Protein AF-A0A5U3Y7V4-F1 (afdb_monomer)

Structure (mmCIF, N/CA/C/O backbone):
data_AF-A0A5U3Y7V4-F1
#
_entry.id   AF-A0A5U3Y7V4-F1
#
loop_
_atom_site.group_PDB
_atom_site.id
_atom_site.type_symbol
_atom_site.label_atom_id
_atom_site.label_alt_id
_atom_site.label_comp_id
_atom_site.label_asym_id
_atom_site.label_entity_id
_atom_site.label_seq_id
_atom_site.pdbx_PDB_ins_code
_atom_site.Cartn_x
_atom_site.Cartn_y
_atom_site.Cartn_z
_atom_site.occupancy
_atom_site.B_iso_or_equiv
_atom_site.auth_seq_id
_atom_site.auth_comp_id
_atom_site.auth_asym_id
_atom_site.auth_atom_id
_atom_site.pdbx_PDB_model_num
ATOM 1 N N . SER A 1 1 ? 31.898 0.279 -16.547 1.00 48.22 1 SER A N 1
ATOM 2 C CA . SER A 1 1 ? 30.807 -0.092 -17.467 1.00 48.22 1 SER A CA 1
ATOM 3 C C . SER A 1 1 ? 29.599 0.801 -17.233 1.00 48.22 1 SER A C 1
ATOM 5 O O . SER A 1 1 ? 28.934 0.655 -16.213 1.00 48.22 1 SER A O 1
ATOM 7 N N . GLU A 1 2 ? 29.341 1.759 -18.129 1.00 48.69 2 GLU A N 1
ATOM 8 C CA . GLU A 1 2 ? 28.225 2.723 -18.023 1.00 48.69 2 GLU A CA 1
ATOM 9 C C . GLU A 1 2 ? 26.847 2.046 -17.962 1.00 48.69 2 GLU A C 1
ATOM 11 O O . GLU A 1 2 ? 25.975 2.503 -17.229 1.00 48.69 2 GLU A O 1
ATOM 16 N N . VAL A 1 3 ? 26.712 0.878 -18.596 1.00 52.78 3 VAL A N 1
ATOM 17 C CA . VAL A 1 3 ? 25.507 0.028 -18.604 1.00 52.78 3 VAL A CA 1
ATOM 18 C C . VAL A 1 3 ? 24.982 -0.295 -17.193 1.00 52.78 3 VAL A C 1
ATOM 20 O O . VAL A 1 3 ? 23.774 -0.367 -16.977 1.00 52.78 3 VAL A O 1
ATOM 23 N N . TYR A 1 4 ? 25.870 -0.437 -16.201 1.00 48.66 4 TYR A N 1
ATOM 24 C CA . TYR A 1 4 ? 25.477 -0.760 -14.823 1.00 48.66 4 TYR A CA 1
ATOM 25 C C . TYR A 1 4 ? 24.806 0.427 -14.108 1.00 48.66 4 TYR A C 1
ATOM 27 O O . TYR A 1 4 ? 23.881 0.243 -13.318 1.00 48.66 4 TYR A O 1
ATOM 35 N N . LYS A 1 5 ? 25.226 1.663 -14.416 1.00 52.75 5 LYS A N 1
ATOM 36 C CA . LYS A 1 5 ? 24.602 2.878 -13.866 1.00 52.75 5 LYS A CA 1
ATOM 37 C C . LYS A 1 5 ? 23.241 3.142 -14.516 1.00 52.75 5 LYS A C 1
ATOM 39 O O . LYS A 1 5 ? 22.302 3.497 -13.811 1.00 52.75 5 LYS A O 1
ATOM 44 N N . SER A 1 6 ? 23.108 2.893 -15.820 1.00 54.31 6 SER A N 1
ATOM 45 C CA . SER A 1 6 ? 21.848 3.052 -16.564 1.00 54.31 6 SER A CA 1
ATOM 46 C C . SER A 1 6 ? 20.745 2.118 -16.051 1.00 54.31 6 SER A C 1
ATOM 48 O O . SER A 1 6 ? 19.603 2.537 -15.870 1.00 54.31 6 SER A O 1
ATOM 50 N N . LEU A 1 7 ? 21.092 0.858 -15.756 1.00 53.44 7 LEU A N 1
ATOM 51 C CA . LEU A 1 7 ? 20.163 -0.121 -15.181 1.00 53.44 7 LEU A CA 1
ATOM 52 C C . LEU A 1 7 ? 19.714 0.269 -13.764 1.00 53.44 7 LEU A C 1
ATOM 54 O O . LEU A 1 7 ? 18.544 0.095 -13.433 1.00 53.44 7 LEU A O 1
ATOM 58 N N . SER A 1 8 ? 20.614 0.843 -12.960 1.00 58.62 8 SER A N 1
ATOM 59 C CA . SER A 1 8 ? 20.317 1.323 -11.604 1.00 58.62 8 SER A CA 1
ATOM 60 C C . SER A 1 8 ? 19.304 2.478 -11.596 1.00 58.62 8 SER A C 1
ATOM 62 O O . SER A 1 8 ? 18.341 2.447 -10.830 1.00 58.62 8 SER A O 1
ATOM 64 N N . ILE A 1 9 ? 19.452 3.452 -12.504 1.00 59.22 9 ILE A N 1
ATOM 65 C CA . ILE A 1 9 ? 18.522 4.591 -12.625 1.00 59.22 9 ILE A CA 1
ATOM 66 C C . ILE A 1 9 ? 17.140 4.109 -13.081 1.00 59.22 9 ILE A C 1
ATOM 68 O O . ILE A 1 9 ? 16.137 4.414 -12.440 1.00 59.22 9 ILE A O 1
ATOM 72 N N . A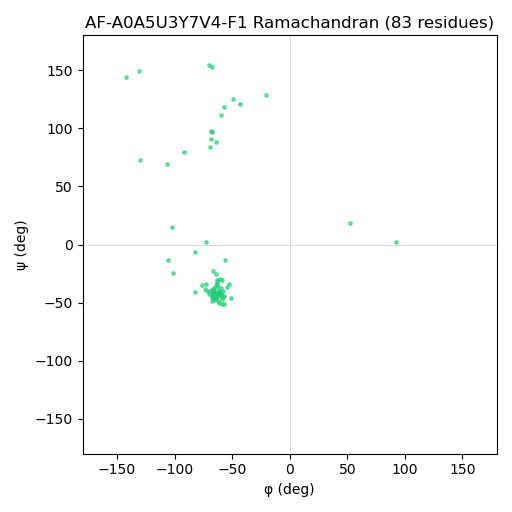LA A 1 10 ? 17.081 3.265 -14.115 1.00 59.53 10 ALA A N 1
ATOM 73 C CA . ALA A 1 10 ? 15.818 2.709 -14.601 1.00 59.53 10 ALA A CA 1
ATOM 74 C C . ALA A 1 10 ? 15.115 1.825 -13.550 1.00 59.53 10 ALA A C 1
ATOM 76 O O . ALA A 1 10 ? 13.885 1.762 -13.49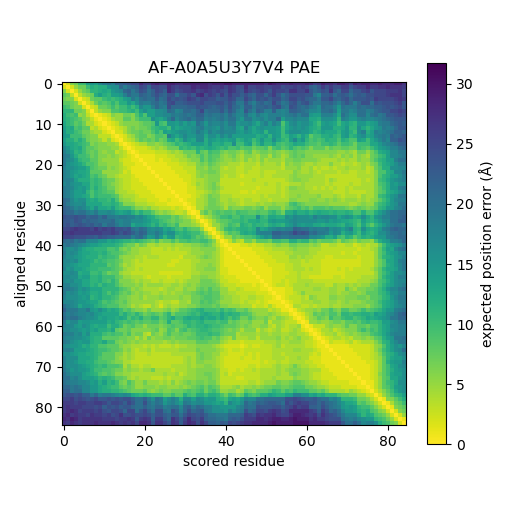6 1.00 59.53 10 ALA A O 1
ATOM 77 N N . GLN A 1 11 ? 15.872 1.134 -12.693 1.00 56.47 11 GLN A N 1
ATOM 78 C CA . GLN A 1 11 ? 15.319 0.413 -11.548 1.00 56.47 11 GLN A CA 1
ATOM 79 C C . GLN A 1 11 ? 14.750 1.389 -10.515 1.00 56.47 11 GLN A C 1
ATOM 81 O O . GLN A 1 11 ? 13.603 1.221 -10.101 1.00 56.47 11 GLN A O 1
ATOM 86 N N . GLN A 1 12 ? 15.497 2.429 -10.137 1.00 59.19 12 GLN A N 1
ATOM 87 C CA . GLN A 1 12 ? 15.039 3.463 -9.205 1.00 59.19 12 GLN A CA 1
ATOM 88 C C . GLN A 1 12 ? 13.755 4.149 -9.677 1.00 59.19 12 GLN A C 1
ATOM 90 O O . GLN A 1 12 ? 12.818 4.283 -8.890 1.00 59.19 12 GLN A O 1
ATOM 95 N N . GLU A 1 13 ? 13.676 4.506 -10.956 1.00 60.69 13 GLU A N 1
ATOM 96 C CA . GLU A 1 13 ? 12.488 5.108 -11.560 1.00 60.69 13 GLU A CA 1
ATOM 97 C C . GLU A 1 13 ? 11.291 4.159 -11.504 1.00 60.69 13 GLU A C 1
ATOM 99 O O . GLU A 1 13 ? 10.238 4.532 -10.993 1.00 60.69 13 GLU A O 1
ATOM 104 N N . ARG A 1 14 ? 11.456 2.888 -11.902 1.00 60.34 14 ARG A N 1
ATOM 105 C CA . ARG A 1 14 ? 10.383 1.879 -11.791 1.00 60.34 14 ARG A CA 1
ATOM 106 C C . ARG A 1 14 ? 9.934 1.671 -10.345 1.00 60.34 14 ARG A C 1
ATOM 108 O O . ARG A 1 14 ? 8.745 1.468 -10.090 1.00 60.34 14 ARG A O 1
ATOM 115 N N . HIS A 1 15 ? 10.862 1.702 -9.390 1.00 60.91 15 HIS A N 1
ATOM 116 C CA . HIS A 1 15 ? 10.542 1.619 -7.966 1.00 60.91 15 HIS A CA 1
ATOM 117 C C . HIS A 1 15 ? 9.784 2.863 -7.480 1.00 60.91 15 HIS A C 1
ATOM 119 O O . HIS A 1 15 ? 8.838 2.722 -6.701 1.00 60.91 15 HIS A O 1
ATOM 125 N N . ALA A 1 16 ? 10.141 4.056 -7.959 1.00 66.25 16 ALA A N 1
ATOM 126 C CA . ALA A 1 16 ? 9.440 5.300 -7.658 1.00 66.25 16 ALA A CA 1
ATOM 127 C C . ALA A 1 16 ? 8.023 5.317 -8.253 1.00 66.25 16 ALA A C 1
ATOM 129 O O . ALA A 1 16 ? 7.072 5.645 -7.547 1.00 66.25 16 ALA A O 1
ATOM 130 N N . THR A 1 17 ? 7.840 4.863 -9.497 1.00 71.19 17 THR A N 1
ATOM 131 C CA . THR A 1 17 ? 6.520 4.778 -10.144 1.00 71.19 17 THR A CA 1
ATOM 132 C C . THR A 1 17 ? 5.560 3.887 -9.358 1.00 71.19 17 THR A C 1
ATOM 134 O O . THR A 1 17 ? 4.433 4.291 -9.076 1.00 71.19 17 THR A O 1
ATOM 137 N N . LYS A 1 18 ? 6.014 2.699 -8.932 1.00 74.94 18 LYS A N 1
ATOM 138 C CA . LYS A 1 18 ? 5.197 1.770 -8.131 1.00 74.94 18 LYS A CA 1
ATOM 139 C C . LYS A 1 18 ? 4.802 2.368 -6.780 1.00 74.94 18 LYS A C 1
ATOM 141 O O . LYS A 1 18 ? 3.665 2.206 -6.344 1.00 74.94 18 LYS A O 1
ATOM 146 N N . ARG A 1 19 ? 5.729 3.076 -6.125 1.00 77.12 19 ARG A N 1
ATOM 147 C CA . ARG A 1 19 ? 5.466 3.778 -4.860 1.00 77.12 19 ARG A CA 1
ATOM 148 C C . ARG A 1 19 ? 4.451 4.899 -5.028 1.00 77.12 19 ARG A C 1
ATOM 150 O O . ARG A 1 19 ? 3.535 4.991 -4.219 1.00 77.12 19 ARG A O 1
ATOM 157 N N . ASN A 1 20 ? 4.583 5.699 -6.082 1.00 81.12 20 ASN A N 1
ATOM 158 C CA . ASN A 1 20 ? 3.676 6.810 -6.352 1.00 81.12 20 ASN A CA 1
ATOM 159 C C . ASN A 1 20 ? 2.256 6.316 -6.634 1.00 81.12 20 ASN A C 1
ATOM 161 O O . ASN A 1 20 ? 1.319 6.844 -6.051 1.00 81.12 20 ASN A O 1
ATOM 165 N N . GLN A 1 21 ? 2.097 5.258 -7.436 1.00 81.94 21 GLN A N 1
ATOM 166 C CA . GLN A 1 21 ? 0.784 4.655 -7.696 1.00 81.94 21 GLN A CA 1
ATOM 167 C C . GLN A 1 21 ? 0.098 4.209 -6.403 1.00 81.94 21 GLN A C 1
ATOM 169 O O . GLN A 1 21 ? -1.040 4.590 -6.137 1.00 81.94 21 GLN A O 1
ATOM 174 N N . VAL A 1 22 ? 0.806 3.446 -5.568 1.00 83.94 22 VAL A N 1
ATOM 175 C CA . VAL A 1 22 ? 0.269 2.983 -4.285 1.00 83.94 22 VAL A CA 1
ATOM 176 C C . VAL A 1 22 ? -0.082 4.155 -3.370 1.00 83.94 22 VAL A C 1
ATOM 178 O O . VAL A 1 22 ? -1.122 4.133 -2.715 1.00 83.94 22 VAL A O 1
ATOM 181 N N . LEU A 1 23 ? 0.763 5.185 -3.328 1.00 82.62 23 LEU A N 1
ATOM 182 C CA . LEU A 1 23 ? 0.536 6.354 -2.490 1.00 82.62 23 LEU A CA 1
ATOM 183 C C . LEU A 1 23 ? -0.680 7.165 -2.955 1.00 82.62 23 LEU A C 1
ATOM 185 O O . LEU A 1 23 ? -1.486 7.571 -2.123 1.00 82.62 23 LEU A O 1
ATOM 189 N N . SER A 1 24 ? -0.854 7.357 -4.264 1.00 83.75 24 SER A N 1
ATOM 190 C CA . SER A 1 24 ? -2.031 8.022 -4.833 1.00 83.75 24 SER A CA 1
ATOM 191 C C . SER A 1 24 ? -3.322 7.284 -4.480 1.00 83.75 24 SER A C 1
ATOM 193 O O . SER A 1 24 ? -4.283 7.922 -4.053 1.00 83.75 24 SER A O 1
ATOM 195 N N . VAL A 1 25 ? -3.327 5.950 -4.578 1.00 85.56 25 VAL A N 1
ATOM 196 C CA . VAL A 1 25 ? -4.471 5.117 -4.172 1.00 85.56 25 VAL A CA 1
ATOM 197 C C . VAL A 1 25 ? -4.727 5.238 -2.670 1.00 85.56 25 VAL A C 1
ATOM 199 O O . VAL A 1 25 ? -5.860 5.466 -2.254 1.00 85.56 25 VAL A O 1
ATOM 202 N N . ALA A 1 26 ? -3.683 5.166 -1.843 1.00 83.19 26 ALA A N 1
ATOM 203 C CA . ALA A 1 26 ? -3.813 5.336 -0.399 1.00 83.19 26 ALA A CA 1
ATOM 204 C C . ALA A 1 26 ? -4.390 6.716 -0.026 1.00 83.19 26 ALA A C 1
ATOM 206 O O . ALA A 1 26 ? -5.264 6.795 0.831 1.00 83.19 26 ALA A O 1
ATOM 207 N N . ILE A 1 27 ? -3.960 7.796 -0.689 1.00 83.12 27 ILE A N 1
ATOM 208 C CA . ILE A 1 27 ? -4.494 9.153 -0.477 1.00 83.12 27 ILE A CA 1
ATOM 209 C C . ILE A 1 27 ? -5.958 9.246 -0.914 1.00 83.12 27 ILE A C 1
ATOM 211 O O . ILE A 1 27 ? -6.766 9.844 -0.203 1.00 83.12 27 ILE A O 1
ATOM 215 N N . TYR A 1 28 ? -6.307 8.667 -2.065 1.00 86.00 28 TYR A N 1
ATOM 216 C CA . TYR A 1 28 ? -7.683 8.635 -2.557 1.00 86.00 28 TYR A CA 1
ATOM 217 C C . TYR A 1 28 ? -8.608 7.939 -1.553 1.00 86.00 28 TYR A C 1
ATOM 219 O O . TYR A 1 28 ? -9.587 8.529 -1.101 1.00 86.00 28 TYR A O 1
ATOM 227 N N . LEU A 1 29 ? -8.227 6.739 -1.110 1.00 83.31 29 LEU A N 1
ATOM 228 C CA . LEU A 1 29 ? -8.983 5.952 -0.137 1.00 83.31 29 LEU A CA 1
ATOM 229 C C . LEU A 1 29 ? -9.066 6.630 1.231 1.00 83.31 29 LEU A C 1
ATOM 231 O O . LEU A 1 29 ? -10.093 6.536 1.899 1.00 83.31 29 LEU A O 1
ATOM 235 N N . TYR A 1 30 ? -8.008 7.332 1.637 1.00 79.69 30 TYR A N 1
ATOM 236 C CA . TYR A 1 30 ? -7.997 8.125 2.862 1.00 79.69 30 TYR A CA 1
ATOM 237 C C . TYR A 1 30 ? -8.958 9.321 2.789 1.00 79.69 30 TYR A C 1
ATOM 239 O O . TYR A 1 30 ? -9.628 9.630 3.771 1.00 79.69 30 TYR A O 1
ATOM 247 N N . LYS A 1 31 ? -9.060 9.983 1.628 1.00 79.25 31 LYS A N 1
ATOM 248 C CA . LYS A 1 31 ? -10.026 11.069 1.403 1.00 79.25 31 LYS A CA 1
ATOM 249 C C . LYS A 1 31 ? -11.468 10.566 1.331 1.00 79.25 31 LYS A C 1
ATOM 251 O O . LYS A 1 31 ? -12.347 11.207 1.895 1.00 79.25 31 LYS A O 1
ATOM 256 N N . GLU A 1 32 ? -11.701 9.447 0.648 1.00 80.00 32 GLU A N 1
ATOM 257 C CA . GLU A 1 32 ? -13.025 8.823 0.525 1.00 80.00 32 GLU A CA 1
ATOM 258 C C . GLU A 1 32 ? -13.521 8.305 1.883 1.00 80.00 32 GLU A C 1
ATOM 260 O O . GLU A 1 32 ? -14.669 8.521 2.260 1.00 80.00 32 GLU A O 1
ATOM 265 N N . ASN A 1 33 ? -12.629 7.686 2.662 1.00 69.81 33 ASN A N 1
ATOM 266 C CA . ASN A 1 33 ? -12.916 7.177 3.997 1.00 69.81 33 ASN A CA 1
ATOM 267 C C . ASN A 1 33 ? -12.276 8.067 5.066 1.00 69.81 33 ASN A C 1
ATOM 269 O O . ASN A 1 33 ? -11.388 7.646 5.810 1.00 69.81 33 ASN A O 1
ATOM 273 N N . SER A 1 34 ? -12.807 9.284 5.201 1.00 60.31 34 SER A N 1
ATOM 274 C CA . SER A 1 34 ? -12.463 10.233 6.275 1.00 60.31 34 SER A CA 1
ATOM 275 C C . SER A 1 34 ? -12.677 9.670 7.693 1.00 60.31 34 SER A C 1
ATOM 277 O O . SER A 1 34 ? -12.177 10.221 8.673 1.00 60.31 34 SER A O 1
ATOM 279 N N . ASN A 1 35 ? -13.387 8.541 7.799 1.00 62.72 35 ASN A N 1
ATOM 280 C CA . ASN A 1 35 ? -13.638 7.794 9.027 1.00 62.72 35 ASN A CA 1
ATOM 281 C C . ASN A 1 35 ? -12.487 6.851 9.436 1.00 62.72 35 ASN A C 1
ATOM 283 O O . ASN A 1 35 ? -12.535 6.278 10.528 1.00 62.72 35 ASN A O 1
ATOM 287 N N . ILE A 1 36 ? -11.440 6.690 8.608 1.00 62.47 36 ILE A N 1
ATOM 288 C CA . ILE A 1 36 ? -10.171 6.075 9.030 1.00 62.47 36 ILE A CA 1
ATOM 289 C C . ILE A 1 36 ? -9.519 7.060 9.998 1.00 62.47 36 ILE A C 1
ATOM 291 O O . ILE A 1 36 ? -8.724 7.925 9.625 1.00 62.47 36 ILE A O 1
ATOM 295 N N . LYS A 1 37 ? -9.940 6.964 11.264 1.00 56.12 37 LYS A N 1
ATOM 296 C CA . LYS A 1 37 ? -9.414 7.764 12.362 1.00 56.12 37 LYS A CA 1
ATOM 297 C C . LYS A 1 37 ? -7.889 7.686 12.315 1.00 56.12 37 LYS A C 1
ATOM 299 O O . LYS A 1 37 ? -7.319 6.596 12.242 1.00 56.12 37 LYS A 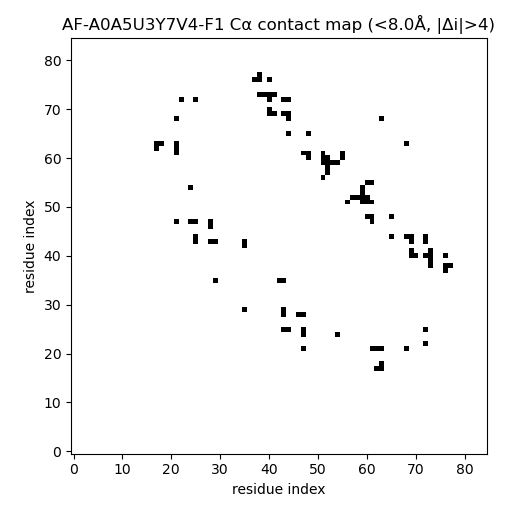O 1
ATOM 304 N N . LYS A 1 38 ? -7.300 8.881 12.267 1.00 57.00 38 LYS A N 1
ATOM 305 C CA . LYS A 1 38 ? -5.873 9.216 12.289 1.00 57.00 38 LYS A CA 1
ATOM 306 C C . LYS A 1 38 ? -5.019 8.086 12.885 1.00 57.00 38 LYS A C 1
ATOM 308 O O . LYS A 1 38 ? -5.308 7.614 13.977 1.00 57.00 38 LYS A O 1
ATOM 313 N N . ASP A 1 39 ? -3.983 7.694 12.143 1.00 59.34 39 ASP A N 1
ATOM 314 C CA . ASP A 1 39 ? -2.861 6.842 12.574 1.00 59.34 39 ASP A CA 1
ATOM 315 C C . ASP A 1 39 ? -2.951 5.325 12.367 1.00 59.34 39 ASP A C 1
ATOM 317 O O . ASP A 1 39 ? -1.980 4.623 12.656 1.00 59.34 39 ASP A O 1
ATOM 321 N N . ASN A 1 40 ? -4.015 4.778 11.770 1.00 74.56 40 ASN A N 1
ATOM 322 C CA . ASN A 1 40 ? -4.017 3.346 11.444 1.00 74.56 40 ASN A CA 1
ATOM 323 C C . ASN A 1 40 ? -3.504 3.048 10.022 1.00 74.56 40 ASN A C 1
ATOM 325 O O . ASN A 1 40 ? -4.273 2.775 9.097 1.00 74.56 40 ASN A O 1
ATOM 329 N N . ALA A 1 41 ? -2.176 3.050 9.865 1.00 77.75 41 ALA A N 1
ATOM 330 C CA . ALA A 1 41 ? -1.498 2.665 8.621 1.00 77.75 41 ALA A CA 1
ATOM 331 C C . ALA A 1 41 ? -1.902 1.270 8.119 1.00 77.75 41 ALA A C 1
ATOM 333 O O . ALA A 1 41 ? -2.063 1.049 6.916 1.00 77.75 41 ALA A O 1
ATOM 334 N N . THR A 1 42 ? -2.125 0.340 9.046 1.00 81.75 42 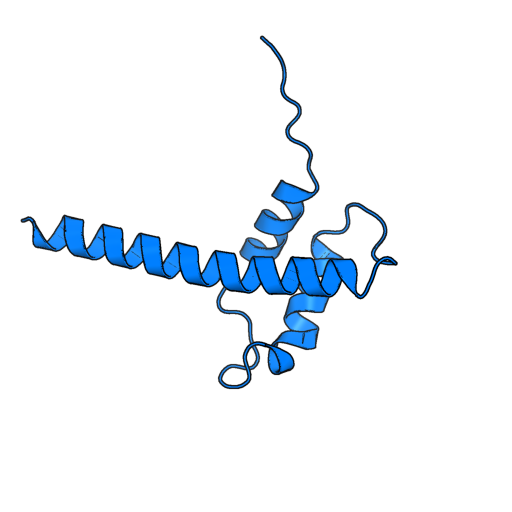THR A N 1
ATOM 335 C CA . THR A 1 42 ? -2.568 -1.024 8.753 1.00 81.75 42 THR A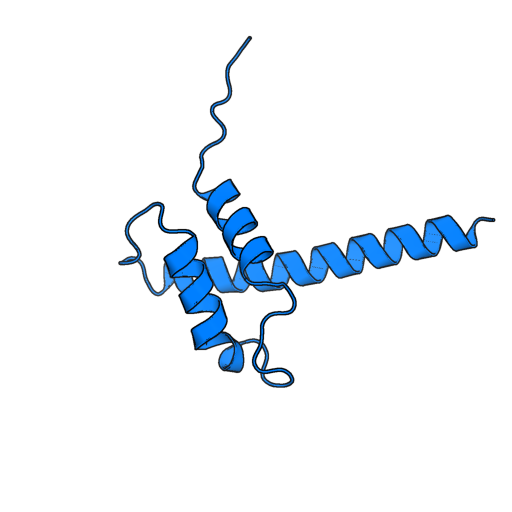 CA 1
ATOM 336 C C . THR A 1 42 ? -3.978 -1.042 8.168 1.00 81.75 42 THR A C 1
ATOM 338 O O . THR A 1 42 ? -4.223 -1.781 7.218 1.00 81.75 42 THR A O 1
ATOM 341 N N . ALA A 1 43 ? -4.904 -0.230 8.690 1.00 82.62 43 ALA A N 1
ATOM 342 C CA . ALA A 1 43 ? -6.268 -0.150 8.163 1.00 82.62 43 ALA A CA 1
ATOM 343 C C . ALA A 1 43 ? -6.292 0.416 6.739 1.00 82.62 43 ALA A C 1
ATOM 345 O O . ALA A 1 43 ? -6.941 -0.158 5.867 1.00 82.62 43 ALA A O 1
ATOM 346 N N . LEU A 1 44 ? -5.525 1.481 6.483 1.00 82.88 44 LEU A N 1
ATOM 347 C CA . LEU A 1 44 ? -5.431 2.051 5.140 1.00 82.88 44 LEU A CA 1
ATOM 348 C C . LEU A 1 44 ? -4.760 1.075 4.162 1.00 82.88 44 LEU A C 1
ATOM 350 O O . LEU A 1 44 ? -5.222 0.920 3.038 1.00 82.88 44 LEU A O 1
ATOM 354 N N . THR A 1 45 ? -3.731 0.346 4.604 1.00 86.06 45 THR A N 1
ATOM 355 C CA . THR A 1 45 ? -3.083 -0.687 3.780 1.00 86.06 45 THR A CA 1
ATOM 356 C C . THR A 1 45 ? -4.050 -1.824 3.454 1.00 86.06 45 THR A C 1
ATOM 358 O O . THR A 1 45 ? -4.151 -2.228 2.301 1.00 86.06 45 THR A O 1
ATOM 361 N N . LYS A 1 46 ? -4.818 -2.317 4.434 1.00 86.44 46 LYS A N 1
ATOM 362 C CA . LYS A 1 46 ? -5.865 -3.322 4.191 1.00 86.44 46 LYS A CA 1
ATOM 363 C C . LYS A 1 46 ? -6.893 -2.832 3.177 1.00 86.44 46 LYS A C 1
ATOM 365 O O . LYS A 1 46 ? -7.294 -3.608 2.318 1.00 86.44 46 LYS A O 1
ATOM 370 N N . LEU A 1 47 ? -7.277 -1.558 3.238 1.00 85.50 47 LEU A N 1
ATOM 371 C CA . LEU A 1 47 ? -8.213 -0.975 2.282 1.00 85.50 47 LEU A CA 1
ATOM 372 C C . LEU A 1 47 ? -7.622 -0.906 0.864 1.00 85.50 47 LEU A C 1
ATOM 374 O O . LEU A 1 47 ? -8.308 -1.264 -0.089 1.00 85.50 47 LEU A O 1
ATOM 378 N N . VAL A 1 48 ? -6.339 -0.541 0.731 1.00 87.00 48 VAL A N 1
ATOM 379 C CA . VAL A 1 48 ? -5.613 -0.566 -0.555 1.00 87.00 48 VAL A CA 1
ATOM 380 C C . VAL A 1 48 ? -5.619 -1.970 -1.161 1.00 87.00 48 VAL A C 1
ATOM 382 O O . VAL A 1 48 ? -5.895 -2.109 -2.347 1.00 87.00 48 VAL A O 1
ATOM 385 N N . PHE A 1 49 ? -5.358 -3.013 -0.364 1.00 84.94 49 PHE A N 1
ATOM 386 C CA . PHE A 1 49 ? -5.419 -4.400 -0.842 1.00 84.94 49 PHE A CA 1
ATOM 387 C C . PHE A 1 49 ? -6.849 -4.853 -1.149 1.00 84.94 49 PHE A C 1
ATOM 389 O O . PHE A 1 49 ? -7.076 -5.505 -2.162 1.00 84.94 49 PHE A O 1
ATOM 396 N N . SER A 1 50 ? -7.827 -4.479 -0.321 1.00 87.19 50 SER A N 1
ATOM 397 C CA . SER A 1 50 ? -9.231 -4.851 -0.529 1.00 87.19 50 SER A CA 1
ATOM 398 C C . SER A 1 50 ? -9.804 -4.270 -1.819 1.00 87.19 50 SER A C 1
ATOM 400 O O . SER A 1 50 ? -10.635 -4.913 -2.451 1.00 87.19 50 SER A O 1
ATOM 402 N N . ARG A 1 51 ? -9.366 -3.068 -2.208 1.00 83.88 51 ARG A N 1
ATOM 403 C CA . ARG A 1 51 ? -9.760 -2.410 -3.459 1.00 83.88 51 ARG A CA 1
ATOM 404 C C . ARG A 1 51 ? -8.690 -2.500 -4.544 1.00 83.88 51 ARG A C 1
ATOM 406 O O . ARG A 1 51 ? -8.765 -1.803 -5.549 1.00 83.88 51 ARG A O 1
ATOM 413 N N . ALA A 1 52 ? -7.700 -3.378 -4.392 1.00 84.25 52 ALA A N 1
ATOM 414 C CA . ALA A 1 52 ? -6.621 -3.501 -5.366 1.00 84.25 52 ALA A CA 1
ATOM 415 C C . ALA A 1 52 ? -7.130 -3.898 -6.759 1.00 84.25 52 ALA A C 1
ATOM 417 O O . ALA A 1 52 ? -6.556 -3.472 -7.754 1.00 84.25 52 ALA A O 1
ATOM 418 N N . ALA A 1 53 ? -8.236 -4.640 -6.841 1.00 81.94 53 ALA A N 1
ATOM 419 C CA . ALA A 1 53 ? -8.887 -4.976 -8.104 1.00 81.94 53 ALA A CA 1
ATOM 420 C C . ALA A 1 53 ? -9.451 -3.756 -8.861 1.00 81.94 53 ALA A C 1
ATOM 422 O O . ALA A 1 53 ? -9.551 -3.814 -10.083 1.00 81.94 53 ALA A O 1
ATOM 423 N N . GLU A 1 54 ? -9.787 -2.660 -8.170 1.00 83.50 54 GLU A N 1
ATOM 424 C CA . GLU A 1 54 ? -10.295 -1.426 -8.792 1.00 83.50 54 GLU A CA 1
ATOM 425 C C . GLU A 1 54 ? -9.170 -0.618 -9.454 1.00 83.50 54 GLU A C 1
ATOM 427 O O . GLU A 1 54 ? -9.372 -0.001 -10.496 1.00 83.50 54 GLU A O 1
ATOM 432 N N . PHE A 1 55 ? -7.970 -0.643 -8.865 1.00 80.44 55 PHE A N 1
ATOM 433 C CA . PHE A 1 55 ? -6.827 0.161 -9.316 1.00 80.44 55 PHE A CA 1
ATOM 434 C C . PHE A 1 55 ? -5.800 -0.632 -10.134 1.00 80.44 55 PHE A C 1
ATOM 436 O O . PHE A 1 55 ? -5.072 -0.054 -10.940 1.00 80.44 55 PHE A O 1
ATOM 443 N N . TRP A 1 56 ? -5.739 -1.950 -9.947 1.00 83.62 56 TRP A N 1
ATOM 444 C CA . TRP A 1 56 ? -4.848 -2.868 -10.659 1.00 83.62 56 TRP A CA 1
ATOM 445 C C . TRP A 1 56 ? -5.647 -4.061 -11.200 1.00 83.62 56 TRP A C 1
ATOM 447 O O . TRP A 1 56 ? -5.523 -5.169 -10.676 1.00 83.62 56 TRP A O 1
A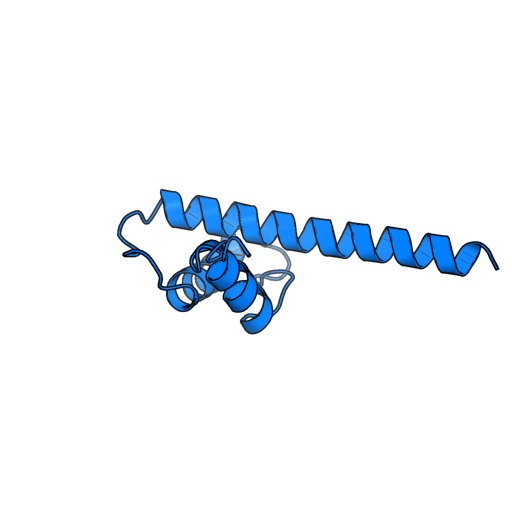TOM 457 N N . PRO A 1 57 ? -6.458 -3.870 -12.255 1.00 75.38 57 PRO A N 1
ATOM 458 C CA . PRO A 1 57 ? -7.350 -4.910 -12.770 1.00 75.38 57 PRO A CA 1
ATOM 459 C C . PRO A 1 57 ? -6.604 -6.146 -13.298 1.00 75.38 57 PRO A C 1
ATOM 461 O O . PRO A 1 57 ? -7.115 -7.258 -13.176 1.00 75.38 57 PRO A O 1
ATOM 464 N N . ASP A 1 58 ? -5.381 -5.977 -13.814 1.00 77.06 58 ASP A N 1
ATOM 465 C CA . ASP A 1 58 ? -4.579 -7.073 -14.374 1.00 77.06 58 ASP A CA 1
ATOM 466 C C . ASP A 1 58 ? -4.120 -8.087 -13.322 1.00 77.06 58 ASP A C 1
ATOM 468 O O . ASP A 1 58 ? -4.205 -9.296 -13.525 1.00 77.06 58 ASP A O 1
ATOM 472 N N . LYS A 1 59 ? -3.602 -7.599 -12.189 1.00 76.44 59 LYS A N 1
ATOM 473 C CA . LYS A 1 59 ? -3.023 -8.450 -11.134 1.00 76.44 59 LYS A CA 1
ATOM 474 C C . LYS A 1 59 ? -3.907 -8.579 -9.903 1.00 76.44 59 LYS A C 1
ATOM 476 O O . LYS A 1 59 ? -3.640 -9.434 -9.071 1.00 76.44 59 LYS A O 1
ATOM 481 N N . LYS A 1 60 ? -4.933 -7.730 -9.784 1.00 78.56 60 LYS A N 1
ATOM 482 C CA . LYS A 1 60 ? -5.818 -7.586 -8.616 1.00 78.56 60 LYS A CA 1
ATOM 483 C C . LYS A 1 60 ? -5.076 -7.365 -7.297 1.00 78.56 60 LYS A C 1
ATOM 485 O O . LYS A 1 60 ? -5.649 -7.526 -6.226 1.00 78.56 60 LYS A O 1
ATOM 490 N N . GLU A 1 61 ? -3.814 -6.961 -7.382 1.00 80.81 61 GLU A N 1
ATOM 491 C CA . GLU A 1 61 ? -2.905 -6.790 -6.261 1.00 80.81 61 GLU A CA 1
ATOM 492 C C . GLU A 1 61 ? -2.024 -5.562 -6.500 1.00 80.81 61 GLU A C 1
ATOM 494 O O . GLU A 1 61 ? -1.630 -5.285 -7.642 1.00 80.81 61 GLU A O 1
ATOM 499 N N . PRO A 1 62 ? -1.686 -4.818 -5.435 1.00 80.44 62 PRO A N 1
ATOM 500 C CA . PRO A 1 62 ? -0.797 -3.682 -5.553 1.00 80.44 62 PRO A CA 1
ATOM 501 C C . PRO A 1 62 ? 0.626 -4.137 -5.925 1.00 80.44 62 PRO A C 1
ATOM 503 O O . PRO A 1 62 ? 1.073 -5.222 -5.554 1.00 80.44 62 PRO A O 1
ATOM 506 N N . PRO A 1 63 ? 1.411 -3.282 -6.601 1.00 79.19 63 PRO A N 1
ATOM 507 C CA . PRO A 1 63 ? 2.756 -3.618 -7.068 1.00 79.19 63 PRO A CA 1
ATOM 508 C C . PRO A 1 63 ? 3.812 -3.702 -5.948 1.00 79.19 63 PRO A C 1
ATOM 510 O O . PRO A 1 63 ? 4.996 -3.891 -6.246 1.00 79.19 63 PRO A O 1
ATOM 513 N N . LEU A 1 64 ? 3.413 -3.514 -4.684 1.00 81.44 64 LEU A N 1
ATOM 514 C CA . LEU A 1 64 ? 4.257 -3.532 -3.489 1.00 81.44 64 LEU A CA 1
ATOM 515 C C . LEU A 1 64 ? 3.638 -4.442 -2.421 1.00 81.44 64 LEU A C 1
ATOM 517 O O . LEU A 1 64 ? 2.419 -4.551 -2.318 1.00 81.44 64 LEU A O 1
ATOM 521 N N . SE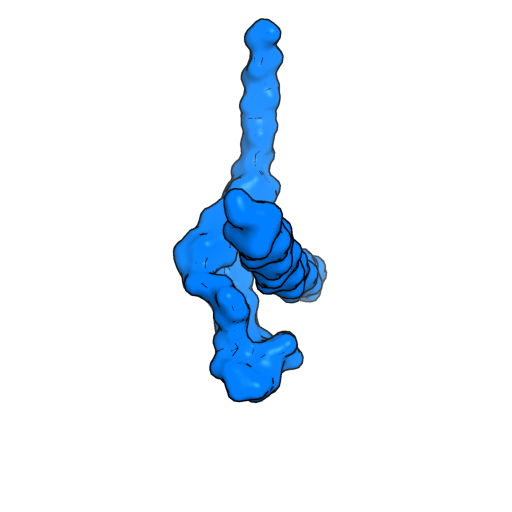R A 1 65 ? 4.484 -5.058 -1.593 1.00 85.75 65 SER A N 1
ATOM 522 C CA . SER A 1 65 ? 4.031 -5.936 -0.513 1.00 85.75 65 SER A CA 1
ATOM 523 C C . SER A 1 65 ? 3.346 -5.164 0.614 1.00 85.75 65 SER A C 1
ATOM 525 O O . SER A 1 65 ? 3.644 -3.994 0.864 1.00 85.75 65 SER A O 1
ATOM 527 N N . PHE A 1 66 ? 2.469 -5.853 1.346 1.00 83.94 66 PHE A N 1
ATOM 528 C CA . PHE A 1 66 ? 1.712 -5.282 2.460 1.00 83.94 66 PHE A CA 1
ATOM 529 C C . PHE A 1 66 ? 2.604 -4.546 3.467 1.00 83.94 66 PHE A C 1
ATOM 531 O O . PHE A 1 66 ? 2.313 -3.412 3.840 1.00 83.94 66 PHE A O 1
ATOM 538 N N . GLU A 1 67 ? 3.731 -5.145 3.860 1.00 82.50 67 GLU A N 1
ATOM 539 C CA . GLU A 1 67 ? 4.672 -4.525 4.798 1.00 82.50 67 GLU A CA 1
ATOM 540 C C . GLU A 1 67 ? 5.270 -3.216 4.278 1.00 82.50 67 GLU A C 1
ATOM 542 O O . GLU A 1 67 ? 5.427 -2.265 5.043 1.00 82.50 67 GLU A O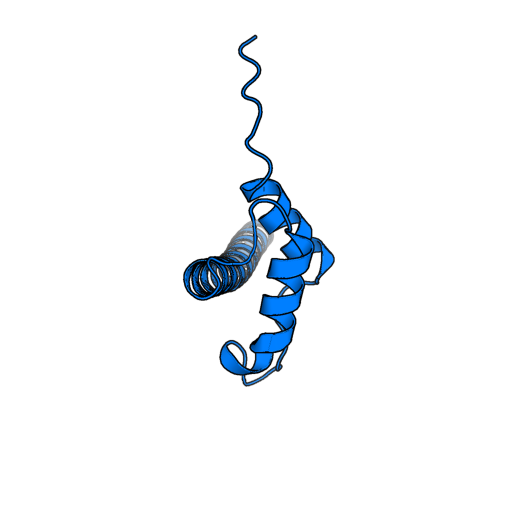 1
ATOM 547 N N . VAL A 1 68 ? 5.608 -3.152 2.987 1.00 84.12 68 VAL A N 1
ATOM 548 C CA . VAL A 1 68 ? 6.204 -1.955 2.378 1.00 84.12 68 VAL A CA 1
ATOM 549 C C . VAL A 1 68 ? 5.184 -0.826 2.342 1.00 84.12 68 VAL A C 1
ATOM 551 O O . VAL A 1 68 ? 5.506 0.299 2.722 1.00 84.12 68 VAL A O 1
ATOM 554 N N . ILE A 1 69 ? 3.949 -1.129 1.942 1.00 84.75 69 ILE A N 1
ATOM 555 C CA . ILE A 1 69 ? 2.857 -0.152 1.893 1.00 84.75 69 ILE A CA 1
ATOM 556 C C . ILE A 1 69 ? 2.523 0.341 3.304 1.00 84.75 69 ILE A C 1
ATOM 558 O O . ILE A 1 69 ? 2.446 1.548 3.532 1.00 84.75 69 ILE A O 1
ATOM 562 N N . CYS A 1 70 ? 2.427 -0.573 4.271 1.00 85.38 70 CYS A N 1
ATOM 563 C CA . CYS A 1 70 ? 2.162 -0.233 5.663 1.00 85.38 70 CYS A CA 1
ATOM 564 C C . CYS A 1 70 ? 3.268 0.647 6.254 1.00 85.38 70 CYS A C 1
ATOM 566 O O . CYS A 1 70 ? 2.962 1.670 6.859 1.00 85.38 70 CYS A O 1
ATOM 568 N N . LYS A 1 71 ? 4.550 0.332 6.016 1.00 83.56 71 LYS A N 1
ATOM 569 C CA . LYS A 1 71 ? 5.679 1.181 6.439 1.00 83.56 71 LYS A CA 1
ATOM 570 C C . LYS A 1 71 ? 5.649 2.558 5.777 1.00 83.56 71 LYS A C 1
ATOM 572 O O . LYS A 1 71 ? 5.893 3.548 6.460 1.00 83.56 71 LYS A O 1
ATOM 577 N N . MET A 1 72 ? 5.334 2.639 4.483 1.00 82.19 72 MET A N 1
ATOM 578 C CA . MET A 1 72 ? 5.216 3.917 3.771 1.00 82.19 72 MET A CA 1
ATOM 579 C C . MET A 1 72 ? 4.109 4.788 4.365 1.00 82.19 72 MET A C 1
ATOM 581 O O . MET A 1 72 ? 4.353 5.940 4.708 1.00 82.19 72 MET A O 1
ATOM 585 N N . ILE A 1 73 ? 2.913 4.228 4.543 1.00 82.81 73 ILE A N 1
ATOM 586 C CA . ILE A 1 73 ? 1.773 4.939 5.126 1.00 82.81 73 ILE A CA 1
ATOM 587 C C . ILE A 1 73 ? 2.058 5.309 6.589 1.00 82.81 73 ILE A C 1
ATOM 589 O O . ILE A 1 73 ? 1.802 6.436 7.008 1.00 82.81 73 ILE A O 1
ATOM 593 N N . ALA A 1 74 ? 2.648 4.397 7.364 1.00 81.38 74 ALA A N 1
ATOM 594 C CA . ALA A 1 74 ? 3.041 4.658 8.745 1.00 81.38 74 ALA A CA 1
ATOM 595 C C . ALA A 1 74 ? 4.083 5.773 8.843 1.00 81.38 74 ALA A C 1
ATOM 597 O O . ALA A 1 74 ? 4.011 6.567 9.770 1.00 81.38 74 ALA A O 1
ATOM 598 N N . SER A 1 75 ? 5.019 5.866 7.896 1.00 79.88 75 SER A N 1
ATOM 599 C CA . SER A 1 75 ? 5.993 6.961 7.833 1.00 79.88 75 SER A CA 1
ATOM 600 C C . SER A 1 75 ? 5.354 8.315 7.519 1.00 79.88 75 SER A C 1
ATOM 602 O O . SER A 1 75 ? 5.955 9.336 7.829 1.00 79.88 75 SER A O 1
ATOM 604 N N . ILE A 1 76 ? 4.175 8.339 6.893 1.00 76.69 76 ILE A N 1
ATOM 605 C CA . ILE A 1 76 ? 3.424 9.571 6.613 1.00 76.69 76 ILE A CA 1
ATOM 606 C C . ILE A 1 76 ? 2.617 9.992 7.843 1.00 76.69 76 ILE A C 1
ATOM 608 O O . ILE A 1 76 ? 2.563 11.174 8.172 1.00 76.69 76 ILE A O 1
ATOM 612 N N . PHE A 1 77 ? 2.006 9.027 8.538 1.00 73.44 77 PHE A N 1
ATOM 613 C CA . PHE A 1 77 ? 1.264 9.288 9.774 1.00 73.44 77 PHE A CA 1
ATOM 614 C C . PHE A 1 77 ? 2.177 9.626 10.954 1.00 73.44 77 PHE A C 1
ATOM 616 O O . PHE A 1 77 ? 1.887 10.544 11.720 1.00 73.44 77 PHE A O 1
ATOM 623 N N . LYS A 1 78 ? 3.321 8.942 11.079 1.00 65.31 78 LYS A N 1
ATOM 624 C CA . LYS A 1 78 ? 4.372 9.316 12.024 1.00 65.31 78 LYS A CA 1
ATOM 625 C C . LYS A 1 78 ? 4.992 10.623 11.551 1.00 65.31 78 LYS A C 1
ATOM 627 O O . LYS A 1 78 ? 5.947 10.621 10.781 1.00 65.31 78 LYS A O 1
ATOM 632 N N . LYS A 1 79 ? 4.441 11.740 12.033 1.00 53.62 79 LYS A N 1
ATOM 633 C CA . LYS A 1 79 ? 5.078 13.056 11.966 1.00 53.62 79 LYS A CA 1
ATOM 634 C C . LYS A 1 79 ? 6.557 12.868 12.331 1.00 53.62 79 LYS A C 1
ATOM 636 O O . LYS A 1 79 ? 6.816 12.365 13.429 1.00 53.62 79 LYS A O 1
ATOM 641 N N . PRO A 1 80 ? 7.521 13.222 11.466 1.00 49.72 80 PRO A N 1
ATOM 642 C CA . PRO A 1 80 ? 8.897 13.294 11.911 1.00 49.72 80 PRO A CA 1
ATOM 643 C C . PRO A 1 80 ? 8.920 14.285 13.074 1.00 49.72 80 PRO A C 1
ATOM 645 O O . PRO A 1 80 ? 8.517 15.442 12.931 1.00 49.72 80 PRO A O 1
ATOM 648 N N . ILE A 1 81 ? 9.319 13.806 14.251 1.00 47.69 81 ILE A N 1
ATOM 649 C CA . ILE A 1 81 ? 9.730 14.692 15.329 1.00 47.69 81 ILE A CA 1
ATOM 650 C C . ILE A 1 81 ? 11.015 15.311 14.789 1.00 47.69 81 ILE A C 1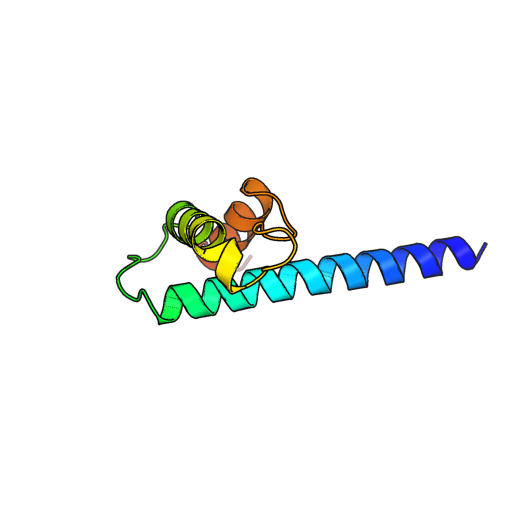
ATOM 652 O O . ILE A 1 81 ? 12.063 14.672 14.809 1.00 47.69 81 ILE A O 1
ATOM 656 N N . PHE A 1 82 ? 10.921 16.504 14.203 1.00 51.69 82 PHE A N 1
ATOM 657 C CA . PHE A 1 82 ? 12.095 17.333 13.975 1.00 51.69 82 PHE A CA 1
ATOM 658 C C . PHE A 1 82 ? 12.625 17.683 15.366 1.00 51.69 82 PHE A C 1
ATOM 660 O O . PHE A 1 82 ? 12.191 18.651 15.986 1.00 51.69 82 PHE A O 1
ATOM 667 N N . THR A 1 83 ? 13.488 16.832 15.915 1.00 46.38 83 THR A N 1
ATOM 668 C CA . THR A 1 83 ? 14.334 17.209 17.039 1.00 46.38 83 THR A CA 1
ATOM 669 C C . THR A 1 83 ? 15.320 18.224 16.480 1.00 46.38 83 THR A C 1
ATOM 671 O O . THR A 1 83 ? 16.278 17.849 15.806 1.00 46.38 83 THR A O 1
ATOM 674 N N . ASN A 1 84 ? 15.021 19.508 16.681 1.00 42.72 84 ASN A N 1
ATOM 675 C CA . ASN A 1 84 ? 16.012 20.567 16.545 1.00 42.72 84 ASN A CA 1
ATOM 676 C C . ASN A 1 84 ? 17.124 20.250 17.553 1.00 42.72 84 ASN A C 1
ATOM 678 O O . ASN A 1 84 ? 16.868 20.278 18.757 1.00 42.72 84 ASN A O 1
ATOM 682 N N . ASN A 1 85 ? 18.300 19.887 17.046 1.00 39.19 85 ASN A N 1
ATOM 683 C CA . ASN A 1 85 ? 19.551 19.871 17.798 1.00 39.19 85 ASN A CA 1
ATOM 684 C C . ASN A 1 85 ? 20.320 21.146 17.467 1.00 39.19 85 ASN A C 1
ATOM 686 O O . ASN A 1 85 ? 20.336 21.499 16.265 1.00 39.19 85 ASN A O 1
#

pLDDT: mean 72.13, std 13.5, range [39.19, 87.19]

Mean predicted aligned error: 10.41 Å

Solvent-accessible surface area (backbone atoms only — not comparable to full-atom values): 4982 Å² total; per-residue (Å²): 116,72,68,62,57,54,53,50,51,57,48,51,51,54,55,48,53,49,50,50,55,53,48,53,50,43,52,51,51,45,65,76,41,69,79,65,62,86,75,50,26,63,58,52,38,50,49,48,52,74,46,9,48,80,80,27,68,90,72,43,46,62,94,61,55,71,68,59,50,24,51,54,45,37,57,65,59,48,67,77,79,80,75,85,127

Sequence (85 aa):
SEVYKSLSIAQQERHATKRNQVLSVAIYLYKENSNIKKDNATALTKLVFSRAAEFWPDKKEPPLSFEVICKMIASIFKKPIFTNN

Secondary structure (DSSP, 8-state):
-HHHHHHHHHHHHHHHHHHHHHHHHHHHHHHHTTTS-TT-HHHHHHHHHHTHHHH-TTTSS-SS-HHHHHHHHHHHHS-------

Organism: Salmonella enterica (NCBI:txid28901)

Radius of gyration: 15.57 Å; Cα contacts (8 Å, |Δi|>4): 57; chains: 1; bounding box: 44×29×36 Å

Foldseek 3Di:
DVVVVVVVVVVVVVVVVLVVLLVVLLVVVCVVPVVPPQQPLLVSLVVCLVCCCVSPVPVSGRPDDSVVSSVVSNVVSPDPPPPDD

Nearest PDB structures (foldseek):
  6cfk-assembly2_2t  TM=3.882E-01  e=2.013E+00  Thermus thermophilus HB8
  6cae-assembly1_1t  TM=3.885E-01  e=3.880E+00  Thermus thermophilus HB8